Protein AF-D5BFT5-F1 (afdb_monomer_lite)

Foldseek 3Di:
DLVVLVVVLVVQVPDPPDPCLVSLVVSLVSLCVLLVVLVVDPDPVSPVSNVVSVVSNVVSVVVND

Secondary structure (DSSP, 8-state):
-HHHHHHHHHHHHTSTT---HHHHHHHHHHHHHHHHHHTT--SHHHHHHHHHHHHHHHHHHHHT-

InterPro domains:
  IPR005560 Uncharacterized cysteine-rich protein YhjQ/Copper storage protein-like [PF03860] (1-64)
  IPR005560 Uncharacterized cysteine-rich protein YhjQ/Copper storage protein-like [PTHR37310] (1-64)

Structure (mmCIF, N/CA/C/O backbone):
data_AF-D5BFT5-F1
#
_entry.id   AF-D5BFT5-F1
#
loop_
_atom_site.group_PDB
_atom_site.id
_atom_site.type_symbol
_atom_site.label_atom_id
_atom_site.label_alt_id
_atom_site.label_comp_id
_atom_site.label_asym_id
_atom_site.label_entity_id
_atom_site.label_seq_id
_atom_site.pdbx_PDB_ins_code
_atom_site.Cartn_x
_atom_site.Cartn_y
_atom_site.Cartn_z
_atom_site.occupancy
_atom_site.B_iso_or_equiv
_atom_site.auth_seq_id
_atom_site.auth_comp_id
_atom_site.auth_asym_id
_atom_site.auth_atom_id
_atom_site.pdbx_PDB_model_num
ATOM 1 N N . MET A 1 1 ? -4.022 3.237 -9.995 1.00 83.50 1 MET A N 1
ATOM 2 C CA . MET A 1 1 ? -4.984 2.782 -8.966 1.00 83.50 1 MET A CA 1
ATOM 3 C C . MET A 1 1 ? -4.302 2.592 -7.616 1.00 83.50 1 MET A C 1
ATOM 5 O O . MET A 1 1 ? -4.767 3.208 -6.671 1.00 83.50 1 MET A O 1
ATOM 9 N N . CYS A 1 2 ? -3.188 1.847 -7.533 1.00 97.12 2 CYS A N 1
ATOM 10 C CA . CYS A 1 2 ? -2.431 1.656 -6.284 1.00 97.12 2 CYS A CA 1
ATOM 11 C C . CYS A 1 2 ? -2.137 2.960 -5.530 1.00 97.12 2 CYS A C 1
ATOM 13 O O . CYS A 1 2 ? -2.538 3.092 -4.382 1.00 97.12 2 CYS A O 1
ATOM 15 N N . ALA A 1 3 ? -1.541 3.956 -6.194 1.00 97.69 3 ALA A N 1
ATOM 16 C CA . ALA A 1 3 ? -1.220 5.237 -5.559 1.00 97.69 3 ALA A CA 1
ATOM 17 C C . ALA A 1 3 ? -2.438 5.933 -4.918 1.00 97.69 3 ALA A C 1
ATOM 19 O O . ALA A 1 3 ? -2.341 6.423 -3.798 1.00 97.69 3 ALA A O 1
ATOM 20 N N . GLU A 1 4 ? -3.594 5.934 -5.590 1.00 98.50 4 GLU A N 1
ATOM 21 C CA . GLU A 1 4 ? -4.814 6.563 -5.060 1.00 98.50 4 GLU A CA 1
ATOM 22 C C . GLU A 1 4 ? -5.371 5.819 -3.845 1.00 98.50 4 GLU A C 1
ATOM 24 O O . GLU A 1 4 ? -5.786 6.446 -2.875 1.00 98.50 4 GLU A O 1
ATOM 29 N N . VAL A 1 5 ? -5.334 4.482 -3.866 1.00 98.56 5 VAL A N 1
ATOM 30 C CA . VAL A 1 5 ? -5.741 3.646 -2.726 1.00 98.56 5 VAL A CA 1
ATOM 31 C C . VAL A 1 5 ? -4.830 3.902 -1.526 1.00 98.56 5 VAL A C 1
ATOM 33 O O . VAL A 1 5 ? -5.334 4.156 -0.433 1.00 98.56 5 VAL A O 1
ATOM 36 N N . CYS A 1 6 ? -3.509 3.916 -1.732 1.00 98.44 6 CYS A N 1
ATOM 37 C CA . CYS A 1 6 ? -2.540 4.194 -0.672 1.00 98.44 6 CYS A CA 1
ATOM 38 C C . CYS A 1 6 ? -2.720 5.596 -0.085 1.00 98.44 6 CYS A C 1
ATOM 40 O O . CYS A 1 6 ? -2.738 5.750 1.134 1.00 98.44 6 CYS A O 1
ATOM 42 N N . ASN A 1 7 ? -2.890 6.613 -0.934 1.00 98.44 7 ASN A N 1
ATOM 43 C CA . ASN A 1 7 ? -3.101 7.991 -0.489 1.00 98.44 7 ASN A CA 1
ATOM 44 C C . ASN A 1 7 ? -4.397 8.129 0.311 1.00 98.44 7 ASN A C 1
ATOM 46 O O . ASN A 1 7 ? -4.411 8.743 1.377 1.00 98.44 7 ASN A O 1
ATOM 50 N N . ALA A 1 8 ? -5.487 7.539 -0.178 1.00 98.25 8 ALA A N 1
ATOM 51 C CA . ALA A 1 8 ? -6.757 7.560 0.526 1.00 98.25 8 ALA A CA 1
ATOM 52 C 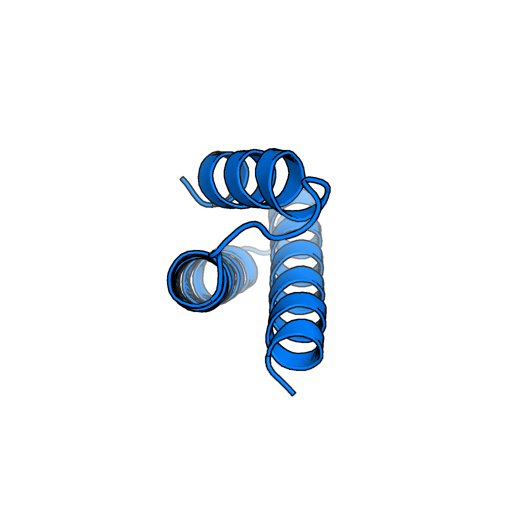C . ALA A 1 8 ? -6.664 6.834 1.877 1.00 98.25 8 ALA A C 1
ATOM 54 O O . ALA A 1 8 ? -7.148 7.374 2.870 1.00 98.25 8 ALA A O 1
ATOM 55 N N . LEU A 1 9 ? -5.994 5.675 1.945 1.00 98.31 9 LEU A N 1
ATOM 56 C CA . LEU A 1 9 ? -5.758 4.972 3.206 1.00 98.31 9 LEU A CA 1
ATOM 57 C C . LEU A 1 9 ? -4.923 5.818 4.173 1.00 98.31 9 LEU A C 1
ATOM 59 O O . LEU A 1 9 ? -5.317 5.979 5.323 1.00 98.31 9 LEU A O 1
ATOM 63 N N . ALA A 1 10 ? -3.810 6.396 3.716 1.00 97.56 10 ALA A N 1
ATOM 64 C CA . ALA A 1 10 ? -2.943 7.230 4.547 1.00 97.56 10 ALA A CA 1
ATOM 65 C C . ALA A 1 10 ? -3.700 8.421 5.155 1.00 97.56 10 ALA A C 1
ATOM 67 O O . ALA A 1 10 ? -3.536 8.726 6.336 1.00 97.56 10 ALA A O 1
ATOM 68 N N . ASN A 1 11 ? -4.588 9.045 4.377 1.00 97.75 11 ASN A N 1
ATOM 69 C CA . ASN A 1 11 ? -5.410 10.161 4.840 1.00 97.75 11 ASN A CA 1
ATOM 70 C C . ASN A 1 11 ? -6.406 9.766 5.938 1.00 97.75 11 ASN A C 1
ATOM 72 O O . ASN A 1 11 ? -6.705 10.586 6.803 1.00 97.75 11 ASN A O 1
ATOM 76 N N . VAL A 1 12 ? -6.940 8.541 5.915 1.00 97.25 12 VAL A N 1
ATOM 77 C CA . VAL A 1 12 ? -7.912 8.090 6.926 1.00 97.25 12 VAL A CA 1
ATOM 78 C C . VAL A 1 12 ? -7.262 7.364 8.102 1.00 97.25 12 VAL A C 1
ATOM 80 O O . VAL A 1 12 ? -7.817 7.376 9.195 1.00 97.25 12 VAL A O 1
ATOM 83 N N . ALA A 1 13 ? -6.075 6.781 7.918 1.00 96.00 13 ALA A N 1
ATOM 84 C CA . ALA A 1 13 ? -5.351 6.048 8.958 1.00 96.00 13 ALA A CA 1
ATOM 85 C C . ALA A 1 13 ? -4.876 6.935 10.118 1.00 96.00 13 ALA A C 1
ATOM 87 O O . ALA A 1 13 ? -4.621 6.433 11.209 1.00 96.00 13 ALA A O 1
ATOM 88 N N . VAL A 1 14 ? -4.789 8.249 9.901 1.00 96.12 14 VAL A N 1
ATOM 89 C CA . VAL A 1 14 ? -4.437 9.229 10.940 1.00 96.12 14 VAL A CA 1
ATOM 90 C C . VAL A 1 14 ? -5.633 9.678 11.787 1.00 96.12 14 VAL A C 1
ATOM 92 O O . VAL A 1 14 ? -5.452 10.415 12.754 1.00 96.12 14 VAL A O 1
ATOM 95 N N . ILE A 1 15 ? -6.855 9.281 11.425 1.00 97.19 15 ILE A N 1
ATOM 96 C CA . ILE A 1 15 ? -8.069 9.672 12.142 1.00 97.19 15 ILE A CA 1
ATOM 97 C C . ILE A 1 15 ? -8.272 8.723 13.327 1.00 97.19 15 ILE A C 1
ATOM 99 O O . ILE A 1 15 ? -8.426 7.512 13.160 1.00 97.19 15 ILE A O 1
ATOM 103 N N . GLU A 1 16 ? -8.311 9.283 14.535 1.00 94.62 16 GLU A N 1
ATOM 104 C CA . GLU A 1 16 ? -8.547 8.519 15.759 1.00 94.62 16 GLU A CA 1
ATOM 105 C C . GLU A 1 16 ? -9.910 7.805 15.710 1.00 94.62 16 GLU A C 1
ATOM 107 O O . GLU A 1 16 ? -10.941 8.407 15.410 1.00 94.62 16 GLU A O 1
ATOM 112 N N . GLY A 1 17 ? -9.913 6.497 15.984 1.00 93.00 17 GLY A N 1
ATOM 113 C CA . GLY A 1 17 ? -11.127 5.675 15.983 1.00 93.00 17 GLY A CA 1
ATOM 114 C C . GLY A 1 17 ? -11.682 5.318 14.598 1.00 93.00 17 GLY A C 1
ATOM 115 O O . GLY A 1 17 ? -12.795 4.797 14.513 1.00 93.00 17 GLY A O 1
ATOM 116 N N . ALA A 1 18 ? -10.949 5.575 13.509 1.00 93.88 18 ALA A N 1
ATOM 117 C CA . ALA A 1 18 ? -11.401 5.211 12.170 1.00 93.88 18 ALA A CA 1
ATOM 118 C C . ALA A 1 18 ? -11.519 3.685 11.992 1.00 93.88 18 ALA A C 1
ATOM 120 O O . ALA A 1 18 ? -10.587 2.929 12.267 1.00 93.88 18 ALA A O 1
ATOM 121 N N . ASN A 1 19 ? -12.662 3.225 11.474 1.00 96.00 19 ASN A N 1
ATOM 122 C CA . ASN A 1 19 ? -12.860 1.824 11.105 1.00 96.00 19 ASN A CA 1
ATOM 123 C C . ASN A 1 19 ? -12.308 1.568 9.695 1.00 96.00 19 ASN A C 1
ATOM 125 O O . ASN A 1 19 ? -13.027 1.697 8.705 1.00 96.00 19 ASN A O 1
ATOM 129 N N . ILE A 1 20 ? -11.016 1.245 9.616 1.00 97.75 20 ILE A N 1
ATOM 130 C CA . ILE A 1 20 ? -10.285 1.107 8.346 1.00 97.75 20 ILE A CA 1
ATOM 131 C C . ILE A 1 20 ? -9.796 -0.315 8.064 1.00 97.75 20 ILE A C 1
ATOM 133 O O . ILE A 1 20 ? -9.135 -0.531 7.055 1.00 97.75 20 ILE A O 1
ATOM 137 N N . THR A 1 21 ? -10.130 -1.302 8.898 1.00 98.00 21 THR A N 1
ATOM 138 C CA . THR A 1 21 ? -9.618 -2.680 8.782 1.00 98.00 21 THR A CA 1
ATOM 139 C C . THR A 1 21 ? -9.802 -3.274 7.383 1.00 98.00 21 THR A C 1
ATOM 141 O O . THR A 1 21 ? -8.851 -3.799 6.806 1.00 98.00 21 THR A O 1
ATOM 144 N N . ASP A 1 22 ? -10.996 -3.169 6.798 1.00 98.44 22 ASP A N 1
ATOM 145 C CA . ASP A 1 22 ? -11.242 -3.714 5.457 1.00 98.44 22 ASP A CA 1
ATOM 146 C C . ASP A 1 22 ? -10.597 -2.868 4.353 1.00 98.44 22 ASP A C 1
ATOM 148 O O . ASP A 1 22 ? -10.190 -3.402 3.321 1.00 98.44 22 ASP A O 1
ATOM 152 N N . PHE A 1 23 ? -10.407 -1.568 4.593 1.00 98.44 23 PHE A N 1
ATOM 153 C CA . PHE A 1 23 ? -9.668 -0.715 3.671 1.00 98.44 23 PHE A CA 1
ATOM 154 C C . PHE A 1 23 ? -8.171 -1.060 3.658 1.00 98.44 23 PHE A C 1
ATOM 156 O O . PHE A 1 23 ? -7.564 -1.123 2.592 1.00 98.44 23 PHE A O 1
ATOM 163 N N . VAL A 1 24 ? -7.592 -1.385 4.817 1.00 98.56 24 VAL A N 1
ATOM 164 C CA . VAL A 1 24 ? -6.212 -1.878 4.933 1.00 98.56 24 VAL A CA 1
ATOM 165 C C . VAL A 1 24 ? -6.042 -3.203 4.182 1.00 98.56 24 VAL A C 1
ATOM 167 O O . VAL A 1 24 ? -5.098 -3.341 3.407 1.00 98.56 24 VAL A O 1
ATOM 170 N N . LYS A 1 25 ? -6.985 -4.150 4.308 1.00 98.69 25 LYS A N 1
ATOM 171 C CA . LYS A 1 25 ? -6.966 -5.413 3.533 1.00 98.69 25 LYS A CA 1
ATOM 172 C C . LYS A 1 25 ? -7.036 -5.178 2.023 1.00 98.69 25 LYS A C 1
ATOM 174 O O . LYS A 1 25 ? -6.338 -5.838 1.251 1.00 98.69 25 LYS A O 1
ATOM 179 N N . TYR A 1 26 ? -7.872 -4.236 1.593 1.00 98.50 26 TYR A N 1
ATOM 180 C CA . TYR A 1 26 ? -7.962 -3.870 0.184 1.00 98.50 26 TYR A CA 1
ATOM 181 C C . TYR A 1 26 ? -6.663 -3.225 -0.318 1.00 98.50 26 TYR A C 1
ATOM 183 O O . TYR A 1 26 ? -6.176 -3.584 -1.388 1.00 98.50 26 TYR A O 1
ATOM 191 N N . CYS A 1 27 ? -6.054 -2.344 0.480 1.00 98.75 27 CYS A N 1
ATOM 192 C CA . CYS A 1 27 ? -4.753 -1.753 0.176 1.00 98.75 27 CYS A CA 1
ATOM 193 C C . CYS A 1 27 ? -3.665 -2.824 0.018 1.00 98.75 27 CYS A C 1
ATOM 195 O O . CYS A 1 27 ? -2.945 -2.798 -0.974 1.00 98.75 27 CYS A O 1
ATOM 197 N N . ILE A 1 28 ? -3.609 -3.822 0.913 1.00 98.81 28 ILE A N 1
ATOM 198 C CA . ILE A 1 28 ? -2.694 -4.973 0.785 1.00 98.81 28 ILE A CA 1
ATOM 199 C C . ILE A 1 28 ? -2.873 -5.667 -0.566 1.00 98.81 28 ILE A C 1
ATOM 201 O O . ILE A 1 28 ? -1.893 -5.901 -1.267 1.00 98.81 28 ILE A O 1
ATOM 205 N N . THR A 1 29 ? -4.119 -5.963 -0.942 1.00 98.69 29 THR A N 1
ATOM 206 C CA . THR A 1 29 ? -4.430 -6.663 -2.199 1.00 98.69 29 THR A CA 1
ATOM 207 C C . THR A 1 29 ? -3.919 -5.871 -3.403 1.00 98.69 29 THR A C 1
ATOM 209 O O . THR A 1 29 ? -3.176 -6.397 -4.227 1.00 98.69 29 THR A O 1
ATOM 212 N N . ILE A 1 30 ? -4.248 -4.579 -3.465 1.00 98.69 30 ILE A N 1
ATOM 213 C CA . ILE A 1 30 ? -3.858 -3.711 -4.579 1.00 98.69 30 ILE A CA 1
ATOM 214 C C . ILE A 1 30 ? -2.342 -3.476 -4.623 1.00 98.69 30 ILE A C 1
ATOM 216 O O . ILE A 1 30 ? -1.762 -3.469 -5.708 1.00 98.69 30 ILE A O 1
ATOM 220 N N . CYS A 1 31 ? -1.686 -3.292 -3.475 1.00 98.81 31 CYS A N 1
ATOM 221 C CA . CYS A 1 31 ? -0.234 -3.137 -3.413 1.00 98.81 31 CYS A CA 1
ATOM 222 C C . CYS A 1 31 ? 0.484 -4.415 -3.854 1.00 98.81 31 CYS A C 1
ATOM 224 O O . CYS A 1 31 ? 1.458 -4.321 -4.595 1.00 98.81 31 CYS A O 1
ATOM 226 N N . GLN A 1 32 ? -0.005 -5.597 -3.467 1.00 98.75 32 GLN A N 1
ATOM 227 C CA . GLN A 1 32 ? 0.582 -6.867 -3.894 1.00 98.75 32 GLN A CA 1
ATOM 228 C C . GLN A 1 32 ? 0.474 -7.048 -5.413 1.00 98.75 32 GLN A C 1
ATOM 230 O O . GLN A 1 32 ? 1.478 -7.314 -6.070 1.00 98.75 32 GLN A O 1
ATOM 235 N N . GLU A 1 33 ? -0.711 -6.822 -5.987 1.00 98.69 33 GLU A N 1
ATOM 236 C CA . GLU A 1 33 ? -0.917 -6.867 -7.441 1.00 98.69 33 GLU A CA 1
ATOM 237 C C . GLU A 1 33 ? -0.029 -5.849 -8.176 1.00 98.69 33 GLU A C 1
ATOM 239 O O . GLU A 1 33 ? 0.560 -6.161 -9.213 1.00 98.69 33 GLU A O 1
ATOM 244 N N . CYS A 1 34 ? 0.109 -4.638 -7.625 1.00 98.81 34 CYS A N 1
ATOM 245 C CA . CYS A 1 34 ? 0.954 -3.593 -8.197 1.00 98.81 34 CYS A CA 1
ATOM 246 C C . CYS A 1 34 ? 2.440 -3.968 -8.148 1.00 98.81 34 CYS A C 1
ATOM 248 O O . CYS A 1 34 ? 3.131 -3.820 -9.154 1.00 98.81 34 CYS A O 1
ATOM 250 N N . ALA A 1 35 ? 2.932 -4.483 -7.018 1.00 98.69 35 ALA A N 1
ATOM 251 C CA . ALA A 1 35 ? 4.307 -4.958 -6.886 1.00 98.69 35 ALA A CA 1
ATOM 252 C C . ALA A 1 35 ? 4.599 -6.101 -7.867 1.00 98.69 35 ALA A C 1
ATOM 254 O O . ALA A 1 35 ? 5.612 -6.079 -8.570 1.00 98.69 35 ALA A O 1
ATOM 255 N N . ASP A 1 36 ? 3.682 -7.068 -7.956 1.00 98.62 36 ASP A N 1
ATOM 256 C CA . ASP A 1 36 ? 3.817 -8.243 -8.811 1.00 98.62 36 ASP A CA 1
ATOM 257 C C . ASP A 1 36 ? 3.836 -7.907 -10.301 1.00 98.62 36 ASP A C 1
ATOM 259 O O . ASP A 1 36 ? 4.515 -8.594 -11.066 1.00 98.62 36 ASP A O 1
ATOM 263 N N . GLU A 1 37 ? 3.123 -6.863 -10.721 1.00 98.56 37 GLU A N 1
ATOM 264 C CA . GLU A 1 37 ? 3.204 -6.355 -12.088 1.00 98.56 37 GLU A CA 1
ATOM 265 C C . GLU A 1 37 ? 4.470 -5.521 -12.298 1.00 98.56 37 GLU A C 1
ATOM 267 O O . GLU A 1 37 ? 5.239 -5.783 -13.222 1.00 98.56 37 GLU A O 1
ATOM 272 N N . CYS A 1 38 ? 4.746 -4.558 -11.414 1.00 98.56 38 CYS A N 1
ATOM 273 C CA . CYS A 1 38 ? 5.876 -3.646 -11.562 1.00 98.56 38 CYS A CA 1
ATOM 274 C C . CYS A 1 38 ? 7.230 -4.369 -11.583 1.00 98.56 38 CYS A C 1
ATOM 276 O O . CYS A 1 38 ? 8.094 -3.998 -12.380 1.00 98.56 38 CYS A O 1
ATOM 278 N N . LYS A 1 39 ? 7.405 -5.439 -10.796 1.00 98.12 39 LYS A N 1
ATOM 279 C CA . LYS A 1 39 ? 8.651 -6.225 -10.777 1.00 98.12 39 LYS A CA 1
ATOM 280 C C . LYS A 1 39 ? 8.965 -6.922 -12.104 1.00 98.12 39 LYS A C 1
ATOM 282 O O . LYS A 1 39 ? 10.107 -7.315 -12.315 1.00 98.12 39 LYS A O 1
ATOM 287 N N . LYS A 1 40 ? 7.985 -7.070 -13.008 1.00 98.50 40 LYS A N 1
ATOM 288 C CA . LYS A 1 40 ? 8.185 -7.651 -14.350 1.00 98.50 40 LYS A CA 1
ATOM 289 C C . LYS A 1 40 ? 8.921 -6.704 -15.304 1.00 98.50 40 LYS A C 1
ATOM 291 O O . LYS A 1 40 ? 9.267 -7.113 -16.411 1.00 98.50 40 LYS A O 1
ATOM 296 N N . HIS A 1 41 ? 9.133 -5.447 -14.913 1.00 98.19 41 HIS A N 1
ATOM 297 C CA . HIS A 1 41 ? 9.757 -4.425 -15.747 1.00 98.19 41 HIS A CA 1
ATOM 298 C C . HIS A 1 41 ? 11.121 -3.999 -15.193 1.00 98.19 41 HIS A C 1
ATOM 300 O O . HIS A 1 41 ? 11.236 -3.559 -14.054 1.00 98.19 41 HIS A O 1
ATOM 306 N N . GLU A 1 42 ? 12.148 -4.003 -16.042 1.00 97.38 42 GLU A N 1
ATOM 307 C CA . GLU A 1 42 ? 13.541 -3.683 -15.672 1.00 97.38 42 GLU A CA 1
ATOM 308 C C . GLU A 1 42 ? 13.828 -2.174 -15.503 1.00 97.38 42 GLU A C 1
ATOM 310 O O . GLU A 1 42 ? 14.963 -1.749 -15.283 1.00 97.38 42 GLU A O 1
ATOM 315 N N . HIS A 1 43 ? 12.817 -1.311 -15.627 1.00 97.88 43 HIS A N 1
ATOM 316 C CA . HIS A 1 43 ? 13.001 0.128 -15.458 1.00 97.88 43 HIS A CA 1
ATOM 317 C C . HIS A 1 43 ? 13.113 0.501 -13.980 1.00 97.88 43 HIS A C 1
ATOM 319 O O . HIS A 1 43 ? 12.298 0.069 -13.166 1.00 97.88 43 HIS A O 1
ATOM 325 N N . LYS A 1 44 ? 14.044 1.408 -13.647 1.00 98.06 44 LYS A N 1
ATOM 326 C CA . LYS A 1 44 ? 14.253 1.879 -12.267 1.00 98.06 44 LYS A CA 1
ATOM 327 C C . LYS A 1 44 ? 12.950 2.312 -11.585 1.00 98.06 44 LYS A C 1
ATOM 329 O O . LYS A 1 44 ? 12.696 1.923 -10.456 1.00 98.06 44 LYS A O 1
ATOM 334 N N . HIS A 1 45 ? 12.115 3.077 -12.286 1.00 97.69 45 HIS A N 1
ATOM 335 C CA . HIS A 1 45 ? 10.833 3.530 -11.747 1.00 97.69 4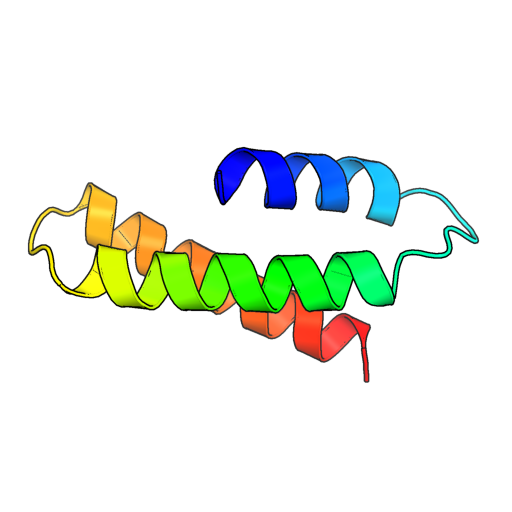5 HIS A CA 1
ATOM 336 C C . HIS A 1 45 ? 9.919 2.367 -11.326 1.00 97.69 45 HIS A C 1
ATOM 338 O O . HIS A 1 45 ? 9.303 2.427 -10.267 1.00 97.69 45 HIS A O 1
ATOM 344 N N . CYS A 1 46 ? 9.849 1.304 -12.131 1.00 98.50 46 CYS A N 1
ATOM 345 C CA . CYS A 1 46 ? 9.032 0.134 -11.825 1.00 98.50 46 CYS A CA 1
ATOM 346 C C . CYS A 1 46 ? 9.600 -0.652 -10.636 1.00 98.50 46 CYS A C 1
ATOM 348 O O . CYS A 1 46 ? 8.835 -1.071 -9.776 1.00 98.50 46 CYS A O 1
ATOM 350 N N . GLN A 1 47 ? 10.926 -0.780 -10.541 1.00 98.56 47 GLN A N 1
ATOM 351 C CA . GLN A 1 47 ? 11.582 -1.426 -9.399 1.00 98.56 47 GLN A CA 1
ATOM 352 C C . GLN A 1 47 ? 11.350 -0.645 -8.097 1.00 98.56 47 GLN A C 1
ATOM 354 O O . GLN A 1 47 ? 10.920 -1.221 -7.102 1.00 98.56 47 GLN A O 1
ATOM 359 N N . ASP A 1 48 ? 11.519 0.681 -8.128 1.00 98.56 48 ASP A N 1
ATOM 360 C CA . ASP A 1 48 ? 11.227 1.548 -6.981 1.00 98.56 48 ASP A CA 1
ATOM 361 C C . ASP A 1 48 ? 9.746 1.439 -6.561 1.00 98.56 48 ASP A C 1
ATOM 363 O O . ASP A 1 48 ? 9.429 1.399 -5.371 1.00 98.56 48 ASP A O 1
ATOM 367 N N . CYS A 1 49 ? 8.829 1.367 -7.535 1.00 98.62 49 CYS A N 1
ATOM 368 C CA . CYS A 1 49 ? 7.400 1.196 -7.278 1.00 98.62 49 CYS A CA 1
ATOM 369 C C . CYS A 1 49 ? 7.089 -0.158 -6.626 1.00 98.62 49 CYS A C 1
ATOM 371 O O . CYS A 1 49 ? 6.314 -0.194 -5.670 1.00 98.62 49 CYS A O 1
ATOM 373 N N . ALA A 1 50 ? 7.714 -1.246 -7.090 1.00 98.75 50 ALA A N 1
ATOM 374 C CA . ALA A 1 50 ? 7.544 -2.573 -6.506 1.00 98.75 50 ALA A CA 1
ATOM 375 C C . ALA A 1 50 ? 8.012 -2.608 -5.044 1.00 98.75 50 ALA A C 1
ATOM 377 O O . ALA A 1 50 ? 7.229 -2.980 -4.173 1.00 98.75 50 ALA A O 1
ATOM 378 N N . THR A 1 51 ? 9.215 -2.100 -4.753 1.00 98.69 51 THR A N 1
ATOM 379 C CA . THR A 1 51 ? 9.732 -2.010 -3.377 1.00 98.69 51 THR A CA 1
ATOM 380 C C . THR A 1 51 ? 8.827 -1.171 -2.471 1.00 98.69 51 THR A C 1
ATOM 382 O O . THR A 1 51 ? 8.564 -1.545 -1.326 1.00 98.69 51 THR A O 1
ATOM 385 N N . ALA A 1 52 ? 8.310 -0.040 -2.963 1.00 98.69 52 ALA A N 1
ATOM 386 C CA . ALA A 1 52 ? 7.393 0.794 -2.189 1.00 98.69 52 ALA A CA 1
ATOM 387 C C . ALA 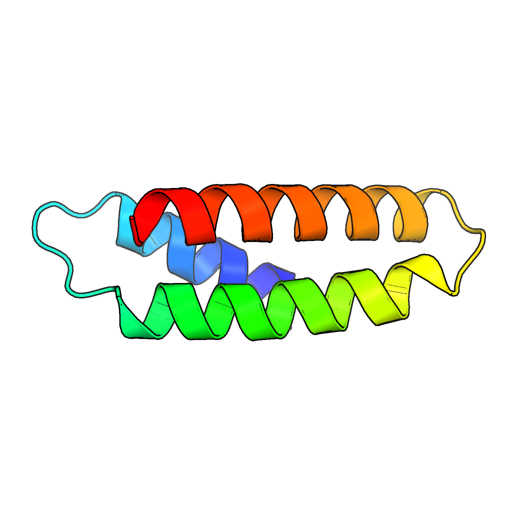A 1 52 ? 6.066 0.076 -1.881 1.00 98.69 52 ALA A C 1
ATOM 389 O O . ALA A 1 52 ? 5.538 0.201 -0.774 1.00 98.69 52 ALA A O 1
ATOM 390 N N . CYS A 1 53 ? 5.537 -0.696 -2.834 1.00 98.88 53 CYS A N 1
ATOM 391 C CA . CYS A 1 53 ? 4.320 -1.479 -2.637 1.00 98.88 53 CYS A CA 1
ATOM 392 C C . CYS A 1 53 ? 4.532 -2.625 -1.638 1.00 98.88 53 CYS A C 1
ATOM 394 O O . CYS A 1 53 ? 3.703 -2.795 -0.748 1.00 98.88 53 CYS A O 1
ATOM 396 N N . GLU A 1 54 ? 5.650 -3.354 -1.719 1.00 98.81 54 GLU A N 1
ATOM 397 C CA . GLU A 1 54 ? 6.017 -4.398 -0.746 1.00 98.81 54 GLU A CA 1
ATOM 398 C C . GLU A 1 54 ? 6.141 -3.816 0.670 1.00 98.81 54 GLU A C 1
ATOM 400 O O . GLU A 1 54 ? 5.538 -4.327 1.613 1.00 98.81 54 GLU A O 1
ATOM 405 N N . THR A 1 55 ? 6.804 -2.663 0.802 1.00 98.75 55 THR A N 1
ATOM 406 C CA . THR A 1 55 ? 6.903 -1.932 2.078 1.00 98.75 55 THR A CA 1
ATOM 407 C C . THR A 1 55 ? 5.519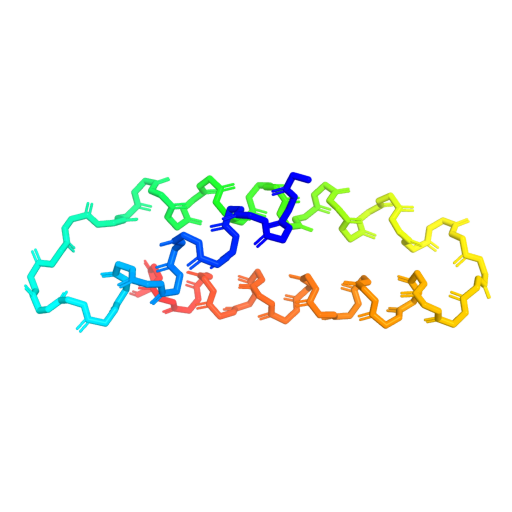 -1.542 2.615 1.00 98.75 55 THR A C 1
ATOM 409 O O . THR A 1 55 ? 5.250 -1.630 3.814 1.00 98.75 55 THR A O 1
ATOM 412 N N . CYS A 1 56 ? 4.604 -1.117 1.737 1.00 98.69 56 CYS A N 1
ATOM 413 C CA . CYS A 1 56 ? 3.232 -0.792 2.123 1.00 98.69 56 CYS A CA 1
ATOM 414 C C . CYS A 1 56 ? 2.460 -2.033 2.601 1.00 98.69 56 CYS A C 1
ATOM 416 O O . CYS A 1 56 ? 1.745 -1.950 3.601 1.00 98.69 56 CYS A O 1
ATOM 418 N N . VAL A 1 57 ? 2.631 -3.182 1.938 1.00 98.81 57 VAL A N 1
ATOM 419 C CA . VAL A 1 57 ? 2.040 -4.465 2.353 1.00 98.81 57 VAL A CA 1
ATOM 420 C C . VAL A 1 57 ? 2.529 -4.864 3.746 1.00 98.81 57 VAL A C 1
ATOM 422 O O . VAL A 1 57 ? 1.712 -5.216 4.595 1.00 98.81 57 VAL A O 1
ATOM 425 N N . GLU A 1 58 ? 3.831 -4.761 4.020 1.00 98.75 58 GLU A N 1
ATOM 426 C CA . GLU A 1 58 ? 4.406 -5.052 5.341 1.00 98.75 58 GLU A CA 1
ATOM 427 C C . GLU A 1 58 ? 3.824 -4.154 6.440 1.00 98.75 58 GLU A C 1
ATOM 429 O O . GLU A 1 58 ? 3.405 -4.644 7.495 1.00 98.75 58 GLU A O 1
ATOM 434 N N . ALA A 1 59 ? 3.729 -2.847 6.182 1.00 98.38 59 ALA A N 1
ATOM 435 C CA . ALA A 1 59 ? 3.137 -1.895 7.118 1.00 98.38 59 ALA A CA 1
ATOM 436 C C . ALA A 1 59 ? 1.648 -2.187 7.369 1.00 98.38 59 ALA A C 1
ATOM 438 O O . ALA A 1 59 ? 1.197 -2.182 8.514 1.00 98.38 59 ALA A O 1
ATOM 439 N N . CYS A 1 60 ? 0.886 -2.492 6.315 1.00 98.50 60 CYS A N 1
ATOM 440 C CA . CYS A 1 60 ? -0.532 -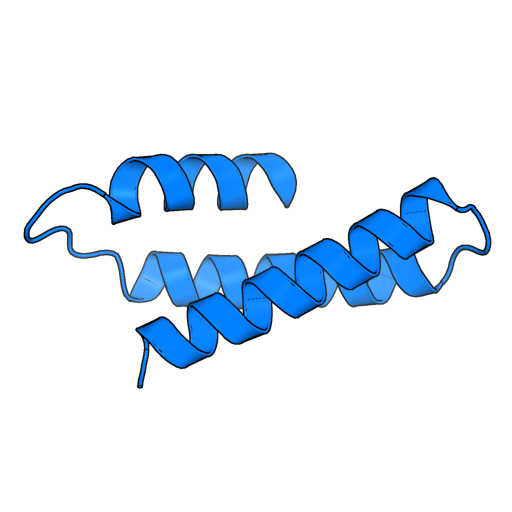2.820 6.429 1.00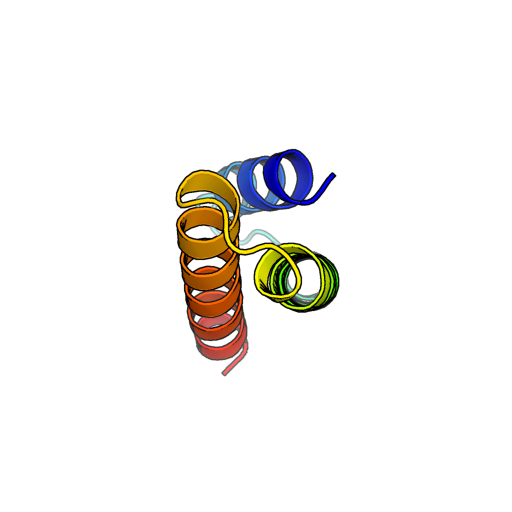 98.50 60 CYS A CA 1
ATOM 441 C C . CYS A 1 60 ? -0.766 -4.139 7.180 1.00 98.50 60 CYS A C 1
ATOM 443 O O . CYS A 1 60 ? -1.666 -4.214 8.010 1.00 98.50 60 CYS A O 1
ATOM 445 N N . ASN A 1 61 ? 0.053 -5.167 6.941 1.00 98.44 61 ASN A N 1
ATOM 446 C CA . ASN A 1 61 ? -0.002 -6.414 7.707 1.00 98.44 61 ASN A CA 1
ATOM 447 C C . ASN A 1 61 ? 0.339 -6.181 9.182 1.00 98.44 61 ASN A C 1
ATOM 449 O O . ASN A 1 61 ? -0.331 -6.726 10.053 1.00 98.44 61 ASN A O 1
ATOM 453 N N . SER A 1 62 ? 1.331 -5.330 9.462 1.00 97.88 62 SER A N 1
ATOM 454 C CA . SER A 1 62 ? 1.700 -4.960 10.833 1.00 97.88 62 SER A CA 1
ATOM 455 C C . SER A 1 62 ? 0.584 -4.195 11.546 1.00 97.88 62 SER A C 1
ATOM 457 O O . SER A 1 62 ? 0.395 -4.372 12.740 1.00 97.88 62 SER A O 1
ATOM 459 N N . TYR A 1 63 ? -0.176 -3.371 10.820 1.00 96.00 63 TYR A N 1
ATOM 460 C CA . TYR A 1 63 ? -1.344 -2.670 11.359 1.00 96.00 63 TYR A CA 1
ATOM 461 C C . TYR A 1 63 ? -2.494 -3.624 11.731 1.00 96.00 63 TYR A C 1
ATOM 463 O O . TYR A 1 63 ? -3.279 -3.319 12.624 1.00 96.00 63 TYR A O 1
ATOM 471 N N . LEU A 1 64 ? -2.630 -4.757 11.032 1.00 96.38 64 LEU A N 1
ATOM 472 C CA . LEU A 1 64 ? -3.699 -5.737 11.261 1.00 96.38 64 LEU A CA 1
ATOM 473 C C . LEU A 1 64 ? -3.377 -6.779 12.347 1.00 96.38 64 LEU A C 1
ATOM 475 O O . LEU A 1 64 ? -4.257 -7.585 12.663 1.00 96.38 64 LEU A O 1
ATOM 479 N N . ALA A 1 65 ? -2.145 -6.795 12.862 1.00 92.12 65 ALA A N 1
ATOM 480 C CA . ALA A 1 65 ? -1.677 -7.708 13.905 1.00 92.12 65 ALA A CA 1
ATOM 481 C C . ALA A 1 65 ? -2.012 -7.189 15.312 1.00 92.12 65 ALA A C 1
ATOM 483 O O . ALA A 1 65 ? -2.382 -8.035 16.159 1.00 92.12 65 ALA A O 1
#

pLDDT: mean 97.65, std 2.24, range [83.5, 98.88]

Sequence (65 aa):
MCAEVCNALANVAVIEGANITDFVKYCITICQECADECKKHEHKHCQDCATACETCVEACNSYLA

Organism: Zunongwangia profunda (strain DSM 18752 / CCTCC AB 206139 / SM-A87) (NCBI:txid655815)

Radius of gyration: 12.18 Å; chains: 1; bounding box: 27×18×32 Å